Protein AF-A0A9Q0NGA2-F1 (afdb_monomer_lite)

Radius of gyration: 20.94 Å; chains: 1; bounding box: 43×29×63 Å

Sequence (155 aa):
MNEFNEAFEPIYNLTLAALQKEQLAMS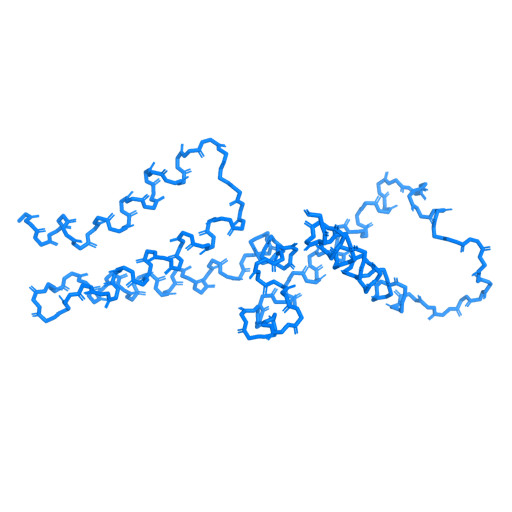DLIVLWYKRKRDLHKLDSETNELVAPLIEAFDRRTEALMQNPLLATAAYVDPRFNHETRSSKFLGDMKEIAENRIRLVVKRIMELDPSVGIQASSTIDSEREDNDNIDQFIELEVARNATETRRRTID

Organism: NCBI:txid35572

Secondary structure (DSSP, 8-state):
-HHHHHHHHHHHHHHTTTTTSTT--HHHHHHHHHHHHHHHHTS-TTT-TTHHHHHHHHHHHHHHHHT-HHHHHHHHH-TTTS-TTTHHHHHHHHHHHHHHHHHHHHHHHHHH-GGGGG-S-S---SS--TTHHHHHHHHHHHHHHHHHHHHTT--

Structure (mmCIF, N/CA/C/O backbone):
data_AF-A0A9Q0NGA2-F1
#
_entry.id   AF-A0A9Q0NGA2-F1
#
loop_
_atom_site.group_PDB
_atom_site.id
_atom_site.type_symbol
_atom_site.label_atom_id
_atom_site.label_alt_id
_atom_site.label_comp_id
_atom_site.label_asym_id
_atom_site.label_entity_id
_atom_site.label_seq_id
_atom_site.pdbx_PDB_ins_code
_atom_site.Cartn_x
_atom_site.Cartn_y
_atom_site.Cartn_z
_atom_site.occupancy
_atom_site.B_iso_or_equiv
_atom_site.auth_seq_id
_atom_site.auth_comp_id
_atom_site.auth_asym_id
_atom_site.auth_atom_id
_atom_site.pdbx_PDB_model_num
ATOM 1 N N . MET A 1 1 ? -13.248 -5.077 26.834 1.00 60.78 1 MET A N 1
ATOM 2 C CA . MET A 1 1 ? -12.817 -6.115 25.860 1.00 60.78 1 MET A CA 1
ATOM 3 C C . MET A 1 1 ? -13.407 -5.879 24.475 1.00 60.78 1 MET A C 1
ATOM 5 O O . MET A 1 1 ? -12.652 -6.014 23.524 1.00 60.78 1 MET A O 1
ATOM 9 N N . ASN A 1 2 ? -14.686 -5.497 24.345 1.00 76.62 2 ASN A N 1
ATOM 10 C CA . ASN A 1 2 ? -15.292 -5.218 23.032 1.00 76.62 2 ASN A CA 1
ATOM 11 C C . ASN A 1 2 ? -14.605 -4.070 22.283 1.00 76.62 2 ASN A C 1
ATOM 13 O O . ASN A 1 2 ? -14.188 -4.280 21.155 1.00 76.62 2 ASN A O 1
ATOM 17 N N . GLU A 1 3 ? -14.338 -2.939 22.943 1.00 77.25 3 GLU A N 1
ATOM 18 C CA . GLU A 1 3 ? -13.648 -1.789 22.327 1.00 77.25 3 GLU A CA 1
ATOM 19 C C . GLU A 1 3 ? -12.271 -2.139 21.741 1.00 77.25 3 GLU A C 1
ATOM 21 O O . GLU A 1 3 ? -11.923 -1.704 20.646 1.00 77.25 3 GLU A O 1
ATOM 26 N N . PHE A 1 4 ? -11.485 -2.963 22.444 1.00 84.88 4 PHE A N 1
ATOM 27 C CA . PHE A 1 4 ? -10.186 -3.421 21.949 1.00 84.88 4 PHE A CA 1
ATOM 28 C C . PHE A 1 4 ? -10.346 -4.308 20.710 1.00 84.88 4 PHE A C 1
ATOM 30 O O . PHE A 1 4 ? -9.677 -4.092 19.704 1.00 84.88 4 PHE A O 1
ATOM 37 N N . ASN A 1 5 ? -11.242 -5.295 20.769 1.00 85.62 5 ASN A N 1
ATOM 38 C CA . ASN A 1 5 ? -11.462 -6.208 19.650 1.00 85.62 5 ASN A CA 1
ATOM 39 C C . ASN A 1 5 ? -11.990 -5.461 18.418 1.00 85.62 5 ASN A C 1
ATOM 41 O O . ASN A 1 5 ? -11.492 -5.688 17.321 1.00 85.62 5 ASN A O 1
ATOM 45 N N . GLU A 1 6 ? -12.927 -4.533 18.607 1.00 83.38 6 GLU A N 1
ATOM 46 C CA . GLU A 1 6 ? -13.506 -3.710 17.541 1.00 83.38 6 GLU A CA 1
ATOM 47 C C . GLU A 1 6 ? -12.465 -2.778 16.905 1.00 83.38 6 GLU A C 1
ATOM 49 O O . GLU A 1 6 ? -12.354 -2.720 15.681 1.00 83.38 6 GLU A O 1
ATOM 54 N N . ALA A 1 7 ? -11.641 -2.101 17.713 1.00 80.81 7 ALA A N 1
ATOM 55 C CA . ALA A 1 7 ? -10.609 -1.196 17.204 1.00 80.81 7 ALA A CA 1
ATOM 56 C C . ALA A 1 7 ? -9.486 -1.930 16.452 1.00 80.81 7 ALA A C 1
ATOM 58 O O . ALA A 1 7 ? -8.970 -1.433 15.448 1.00 80.81 7 ALA A O 1
ATOM 59 N N . PHE A 1 8 ? -9.089 -3.116 16.924 1.00 86.62 8 PHE A N 1
ATOM 60 C CA . PHE A 1 8 ? -7.961 -3.862 16.360 1.00 86.62 8 PHE A CA 1
ATOM 61 C C . PHE A 1 8 ? -8.352 -4.863 15.270 1.00 86.62 8 PHE A C 1
ATOM 63 O O . PHE A 1 8 ? -7.469 -5.287 14.519 1.00 86.62 8 PHE A O 1
ATOM 70 N N . GLU A 1 9 ? -9.630 -5.221 15.118 1.00 87.31 9 GLU A N 1
ATOM 71 C CA . GLU A 1 9 ? -10.098 -6.163 14.092 1.00 87.31 9 GLU A CA 1
ATOM 72 C C . GLU A 1 9 ? -9.605 -5.812 12.669 1.00 87.31 9 GLU A C 1
ATOM 74 O O . GLU A 1 9 ? -9.102 -6.710 11.977 1.00 87.31 9 GLU A O 1
ATOM 79 N N . PRO A 1 10 ? -9.657 -4.547 12.195 1.00 81.75 10 PRO A N 1
ATOM 80 C CA . PRO A 1 10 ? -9.166 -4.206 10.859 1.00 81.75 10 PRO A CA 1
ATOM 81 C C . PRO A 1 10 ? -7.674 -4.512 10.673 1.00 81.75 10 PRO A C 1
ATOM 83 O O . PRO A 1 10 ? -7.260 -4.966 9.603 1.00 81.75 10 PRO A O 1
ATOM 86 N N . ILE A 1 11 ? -6.875 -4.289 11.719 1.00 83.56 11 ILE A N 1
ATOM 87 C CA . ILE A 1 11 ? -5.421 -4.490 11.719 1.00 83.56 11 ILE A CA 1
ATOM 88 C C . ILE A 1 11 ? -5.097 -5.978 11.823 1.00 83.56 11 ILE A C 1
ATOM 90 O O . ILE A 1 11 ? -4.272 -6.480 11.064 1.00 83.56 11 ILE A O 1
ATOM 94 N N . TYR A 1 12 ? -5.783 -6.693 12.712 1.00 84.25 12 TYR A N 1
ATOM 95 C CA . TYR A 1 12 ? -5.664 -8.138 12.872 1.00 84.25 12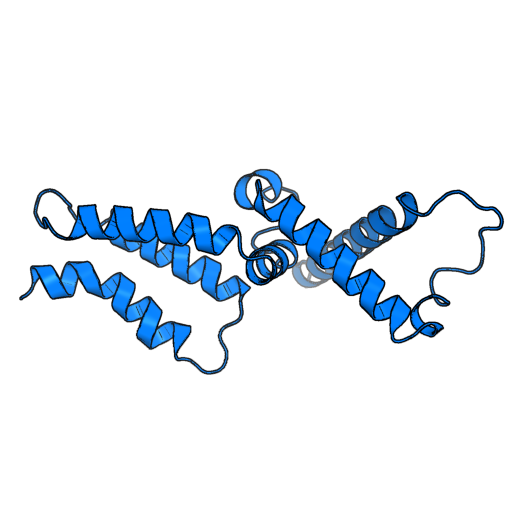 TYR A CA 1
ATOM 96 C C . TYR A 1 12 ? -5.945 -8.873 11.554 1.00 84.25 12 TYR A C 1
ATOM 98 O O . TYR A 1 12 ? -5.167 -9.719 11.116 1.00 84.25 12 TYR A O 1
ATOM 106 N N . ASN A 1 13 ? -7.015 -8.487 10.856 1.00 79.75 13 ASN A N 1
ATOM 107 C CA . ASN A 1 13 ? -7.369 -9.070 9.564 1.00 79.75 13 ASN A CA 1
ATOM 108 C C . ASN A 1 13 ? -6.323 -8.791 8.472 1.00 79.75 13 ASN A C 1
ATOM 110 O O . ASN A 1 13 ? -6.166 -9.589 7.550 1.00 79.75 13 ASN A O 1
ATOM 114 N N . LEU A 1 14 ? -5.602 -7.671 8.544 1.00 80.94 14 LEU A N 1
ATOM 115 C CA . LEU A 1 14 ? -4.503 -7.387 7.623 1.00 80.94 14 LEU A CA 1
ATOM 116 C C . LEU A 1 14 ? -3.286 -8.274 7.912 1.00 80.94 14 LEU A C 1
ATOM 118 O O . LEU A 1 14 ? -2.720 -8.874 6.998 1.00 80.94 14 LEU A O 1
ATOM 122 N N . THR A 1 15 ? -2.884 -8.360 9.180 1.00 76.38 15 THR A N 1
ATOM 123 C CA . THR A 1 15 ? -1.648 -9.035 9.586 1.00 76.38 15 THR A CA 1
ATOM 124 C C . THR A 1 15 ? -1.761 -10.552 9.536 1.00 76.38 15 THR A C 1
ATOM 126 O O . THR A 1 15 ? -0.857 -11.196 9.015 1.00 76.38 15 THR A O 1
ATOM 129 N N . LEU A 1 16 ? -2.866 -11.130 10.007 1.00 69.44 16 LEU A N 1
ATOM 130 C CA . LEU A 1 16 ? -3.050 -12.583 10.041 1.00 69.44 16 LEU A CA 1
ATOM 131 C C . LEU A 1 16 ? -3.716 -13.142 8.783 1.00 69.44 16 LEU A C 1
ATOM 133 O O . LEU A 1 16 ? -3.299 -14.179 8.280 1.00 69.44 16 LEU A O 1
ATOM 137 N N . ALA A 1 17 ? -4.735 -12.480 8.231 1.00 62.50 17 ALA A N 1
ATOM 138 C CA . ALA A 1 17 ? -5.506 -13.086 7.139 1.00 62.50 17 ALA A CA 1
ATOM 139 C C . ALA A 1 17 ? -4.954 -12.785 5.737 1.00 62.50 17 ALA A C 1
ATOM 141 O O . ALA A 1 17 ? -5.311 -13.486 4.787 1.00 62.50 17 ALA A O 1
ATOM 142 N N . ALA A 1 18 ? -4.121 -11.751 5.585 1.00 65.69 18 ALA A N 1
ATOM 143 C CA . ALA A 1 18 ? -3.567 -11.356 4.291 1.00 65.69 18 ALA A CA 1
ATOM 144 C C . ALA A 1 18 ? -2.047 -11.504 4.217 1.00 65.69 18 ALA A C 1
ATOM 146 O O . ALA A 1 18 ? -1.560 -12.141 3.291 1.00 65.69 18 ALA A O 1
ATOM 147 N N . LEU A 1 19 ? -1.305 -10.962 5.187 1.00 70.88 19 LEU A N 1
ATOM 148 C CA . LEU A 1 19 ? 0.163 -10.984 5.155 1.00 70.88 19 LEU A CA 1
ATOM 149 C C . LEU A 1 19 ? 0.772 -12.356 5.473 1.00 70.88 19 LEU A C 1
ATOM 151 O O . LEU A 1 19 ? 1.875 -12.640 5.023 1.00 70.88 19 LEU A O 1
ATOM 155 N N . GLN A 1 20 ? 0.066 -13.210 6.218 1.00 74.19 20 GLN A N 1
ATOM 156 C CA . GLN A 1 20 ? 0.512 -14.582 6.491 1.00 74.19 20 GLN A CA 1
ATOM 157 C C . GLN A 1 20 ? 0.054 -15.597 5.434 1.00 74.19 20 GLN A C 1
ATOM 159 O O . GLN A 1 20 ? 0.413 -16.769 5.525 1.00 74.19 20 GLN A O 1
ATOM 164 N N . LYS A 1 21 ? -0.726 -15.185 4.423 1.00 67.62 21 LYS A N 1
ATOM 165 C CA . LYS A 1 21 ? -1.015 -16.057 3.278 1.00 67.62 21 LYS A CA 1
ATOM 166 C C . LYS A 1 21 ? 0.216 -16.123 2.381 1.00 67.62 21 LYS A C 1
ATOM 168 O O . LYS A 1 21 ? 0.768 -15.090 2.021 1.00 67.62 21 LYS A O 1
ATOM 173 N N . GLU A 1 22 ? 0.603 -17.334 1.989 1.00 63.75 22 GLU A N 1
ATOM 174 C CA . GLU A 1 22 ? 1.878 -17.606 1.306 1.00 63.75 22 GLU A CA 1
ATOM 175 C C . GLU A 1 22 ? 2.085 -16.838 -0.011 1.00 63.75 22 GLU A C 1
ATOM 177 O O . GLU A 1 22 ? 3.224 -16.651 -0.428 1.00 63.75 22 GLU A O 1
ATOM 182 N N . GLN A 1 23 ? 1.017 -16.379 -0.675 1.00 73.50 23 GLN A N 1
ATOM 183 C CA . GLN A 1 23 ? 1.108 -15.715 -1.980 1.00 73.50 23 GLN A CA 1
ATOM 184 C C . GLN A 1 23 ? 0.212 -14.476 -2.071 1.00 73.50 23 GLN A C 1
ATOM 186 O O . GLN A 1 23 ? -0.778 -14.456 -2.802 1.00 73.50 23 GLN A O 1
ATOM 191 N N . LEU A 1 24 ? 0.547 -13.424 -1.325 1.00 82.31 24 LEU A N 1
ATOM 192 C CA . LEU A 1 24 ? -0.067 -12.113 -1.532 1.00 82.31 24 LEU A CA 1
ATOM 193 C C . LEU A 1 24 ? 0.718 -11.331 -2.592 1.00 82.31 24 LEU A C 1
ATOM 195 O O . LEU A 1 24 ? 1.895 -11.024 -2.395 1.00 82.31 24 LEU A O 1
ATOM 199 N N . ALA A 1 25 ? 0.063 -10.969 -3.698 1.00 85.06 25 ALA A N 1
ATOM 200 C CA . ALA A 1 25 ? 0.657 -10.052 -4.663 1.00 85.06 25 ALA A CA 1
ATOM 201 C C . ALA A 1 25 ? 0.904 -8.685 -4.007 1.00 85.06 25 ALA A C 1
ATOM 203 O O . ALA A 1 25 ? 0.076 -8.163 -3.257 1.00 85.06 25 ALA A O 1
ATOM 204 N N . MET A 1 26 ? 2.046 -8.072 -4.306 1.00 86.62 26 MET A N 1
ATOM 205 C CA . MET A 1 26 ? 2.456 -6.833 -3.641 1.00 86.62 26 MET A CA 1
ATOM 206 C C . MET A 1 26 ? 1.521 -5.654 -3.955 1.00 86.62 26 MET A C 1
ATOM 208 O O . MET A 1 26 ? 1.294 -4.802 -3.103 1.00 86.62 26 MET A O 1
ATOM 212 N N . SER A 1 27 ? 0.898 -5.636 -5.132 1.00 85.25 27 SER A N 1
ATOM 213 C CA . SER A 1 27 ? -0.140 -4.660 -5.468 1.00 85.25 27 SER A CA 1
ATOM 214 C C . SER A 1 27 ? -1.464 -4.908 -4.722 1.00 85.25 27 SER A C 1
ATOM 216 O O . SER A 1 27 ? -2.148 -3.953 -4.352 1.00 85.25 27 SER A O 1
ATOM 218 N N . ASP A 1 28 ? -1.802 -6.161 -4.393 1.00 86.50 28 ASP A N 1
ATOM 219 C CA . ASP A 1 28 ? -2.973 -6.487 -3.562 1.00 86.50 28 ASP A CA 1
ATOM 220 C C . ASP A 1 28 ? -2.796 -6.044 -2.109 1.00 86.50 28 ASP A C 1
ATOM 222 O O . ASP A 1 28 ? -3.768 -5.639 -1.463 1.00 86.50 28 ASP A O 1
ATOM 226 N N . LEU A 1 29 ? -1.558 -6.047 -1.603 1.00 87.81 29 LEU A N 1
ATOM 227 C CA . LEU A 1 29 ? -1.248 -5.481 -0.292 1.00 87.81 29 LEU A CA 1
ATOM 228 C C . LEU A 1 29 ? -1.689 -4.014 -0.201 1.00 87.81 29 LEU A C 1
ATOM 230 O O . LEU A 1 29 ? -2.273 -3.626 0.807 1.00 87.81 29 LEU A O 1
ATOM 234 N N . ILE A 1 30 ? -1.485 -3.216 -1.253 1.00 87.56 30 ILE A N 1
ATOM 235 C CA . ILE A 1 30 ? -1.887 -1.800 -1.294 1.00 87.56 30 ILE A CA 1
ATOM 236 C C . ILE A 1 30 ? -3.408 -1.671 -1.176 1.00 87.56 30 ILE A C 1
ATOM 238 O O . ILE A 1 30 ? -3.911 -0.897 -0.358 1.00 87.56 30 ILE A O 1
ATOM 242 N N . VAL A 1 31 ? -4.156 -2.465 -1.949 1.00 87.25 31 VAL A N 1
ATOM 243 C CA . VAL A 1 31 ? -5.628 -2.472 -1.901 1.00 87.25 31 VAL A CA 1
ATOM 244 C C . VAL A 1 31 ? -6.118 -2.819 -0.497 1.00 87.25 31 VAL A C 1
ATOM 246 O O . VAL A 1 31 ? -6.990 -2.139 0.051 1.00 87.25 31 VAL A O 1
ATOM 249 N N . LEU A 1 32 ? -5.556 -3.870 0.102 1.00 88.19 32 LEU A N 1
ATOM 250 C CA . LEU A 1 32 ? -5.929 -4.316 1.441 1.00 88.19 32 LEU A CA 1
ATOM 251 C C . LEU A 1 32 ? -5.561 -3.279 2.502 1.00 88.19 32 LEU A C 1
ATOM 253 O O . LEU A 1 32 ? -6.384 -2.999 3.372 1.00 88.19 32 LEU A O 1
ATOM 257 N N . TRP A 1 33 ? -4.387 -2.661 2.394 1.00 89.56 33 TRP A N 1
ATOM 258 C CA . TRP A 1 33 ? -3.928 -1.603 3.288 1.00 89.56 33 TRP A CA 1
ATOM 259 C C . TRP A 1 33 ? -4.915 -0.432 3.322 1.00 89.56 33 TRP A C 1
ATOM 261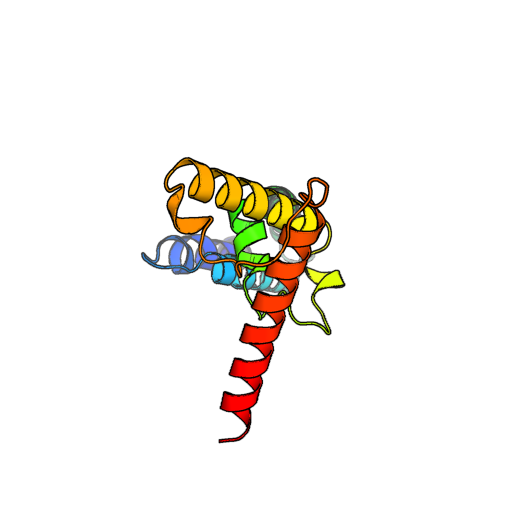 O O . TRP A 1 33 ? -5.446 -0.096 4.383 1.00 89.56 33 TRP A O 1
ATOM 271 N N . TYR A 1 34 ? -5.258 0.133 2.160 1.00 87.94 34 TYR A N 1
ATOM 272 C CA . TYR A 1 34 ? -6.215 1.242 2.077 1.00 87.94 34 TYR A CA 1
ATOM 273 C C . TYR A 1 34 ? -7.639 0.836 2.464 1.00 87.94 34 TYR A C 1
ATOM 275 O O . TYR A 1 34 ? -8.364 1.636 3.061 1.00 87.94 34 TYR A O 1
ATOM 283 N N . LYS A 1 35 ? -8.051 -0.406 2.182 1.00 89.81 35 LYS A N 1
ATOM 284 C CA . LYS A 1 35 ? -9.341 -0.925 2.650 1.00 89.81 35 LYS A CA 1
ATOM 285 C C . LYS A 1 35 ? -9.408 -0.919 4.177 1.00 89.81 35 LYS A C 1
ATOM 287 O O . LYS A 1 35 ? -10.399 -0.438 4.717 1.00 89.81 35 LYS A O 1
ATOM 292 N N . ARG A 1 36 ? -8.360 -1.384 4.866 1.00 89.00 36 ARG A N 1
ATOM 293 C CA . ARG A 1 36 ? -8.315 -1.407 6.339 1.00 89.00 36 ARG A CA 1
ATOM 294 C C . ARG A 1 36 ? -8.154 -0.036 6.957 1.00 89.00 36 ARG A C 1
ATOM 296 O O . ARG A 1 36 ? -8.832 0.232 7.940 1.00 89.00 36 ARG A O 1
ATOM 303 N N . LYS A 1 37 ? -7.395 0.856 6.324 1.00 88.94 37 LYS A N 1
ATOM 304 C CA . LYS A 1 37 ? -7.380 2.276 6.683 1.00 88.94 37 LYS A CA 1
ATOM 305 C C . LYS A 1 37 ? -8.791 2.861 6.683 1.00 88.94 37 LYS A C 1
ATOM 307 O O . LYS A 1 37 ? -9.235 3.438 7.667 1.00 88.94 37 LYS A O 1
ATOM 312 N N . ARG A 1 38 ? -9.524 2.669 5.584 1.00 89.69 38 ARG A N 1
ATOM 313 C CA . ARG A 1 38 ? -10.904 3.146 5.452 1.00 89.69 38 ARG A CA 1
ATOM 314 C C . ARG A 1 38 ? -11.831 2.502 6.481 1.00 89.69 38 ARG A C 1
ATOM 316 O O . ARG A 1 38 ? -12.692 3.190 7.007 1.00 89.69 38 ARG A O 1
ATOM 323 N N . ASP A 1 39 ? -11.698 1.201 6.728 1.00 89.62 39 ASP A N 1
ATOM 324 C CA . ASP A 1 39 ? -12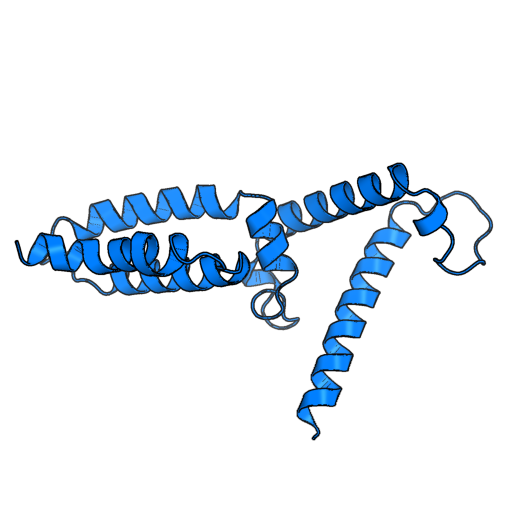.524 0.503 7.716 1.00 89.62 39 ASP A CA 1
ATOM 325 C C . ASP A 1 39 ? -12.246 1.028 9.140 1.00 89.62 39 ASP A C 1
ATOM 327 O O . ASP A 1 39 ? -13.192 1.239 9.888 1.00 89.62 39 ASP A O 1
ATOM 331 N N . LEU A 1 40 ? -10.989 1.350 9.470 1.00 89.06 40 LEU A N 1
ATOM 332 C CA . LEU A 1 40 ? -10.606 1.980 10.737 1.00 89.06 40 LEU A CA 1
ATOM 333 C C . LEU A 1 40 ? -11.187 3.398 10.882 1.00 89.06 40 LEU A C 1
ATOM 335 O O . LEU A 1 40 ? -11.725 3.725 11.930 1.00 89.06 40 LEU A O 1
ATOM 339 N N . HIS A 1 41 ? -11.167 4.214 9.821 1.00 87.94 41 HIS A N 1
ATOM 340 C CA . HIS A 1 41 ? -11.789 5.551 9.824 1.00 87.94 41 HIS A CA 1
ATOM 341 C C . HIS A 1 41 ? -13.320 5.541 9.930 1.00 87.94 41 HIS A C 1
ATOM 343 O O . HIS A 1 41 ? -13.915 6.587 10.172 1.00 87.94 41 HIS A O 1
ATOM 349 N N . LYS A 1 42 ? -13.973 4.401 9.682 1.00 89.50 42 LYS A N 1
ATOM 350 C CA . LYS A 1 42 ? -15.423 4.260 9.882 1.00 89.50 42 LYS A CA 1
ATOM 351 C C . LYS A 1 42 ? -15.785 3.954 11.329 1.00 89.50 42 LYS A C 1
ATOM 353 O O . LYS A 1 42 ? -16.966 4.029 11.658 1.00 89.50 42 LYS A O 1
ATOM 358 N N . LEU A 1 43 ? -14.812 3.546 12.144 1.00 88.75 43 LEU A N 1
ATOM 359 C CA . LEU A 1 43 ? -15.038 3.357 13.565 1.00 88.75 43 LEU A CA 1
ATOM 360 C C . LEU A 1 43 ? -15.188 4.724 14.220 1.00 88.75 43 LEU A C 1
ATOM 362 O O . LEU A 1 43 ? -14.502 5.682 13.864 1.00 88.75 43 LEU A O 1
ATOM 366 N N . ASP A 1 44 ? -16.113 4.797 15.162 1.00 80.56 44 ASP A N 1
ATOM 367 C CA . ASP A 1 44 ? -16.400 6.023 15.876 1.00 80.56 44 ASP A CA 1
ATOM 368 C C . ASP A 1 44 ? -15.311 6.286 16.927 1.00 80.56 44 ASP A C 1
ATOM 370 O O . ASP A 1 44 ? -15.133 5.536 17.889 1.00 80.56 44 ASP A O 1
ATOM 374 N N . SER A 1 45 ? -14.546 7.354 16.710 1.00 79.44 45 SER A N 1
ATOM 375 C CA . SER A 1 45 ? -13.474 7.778 17.608 1.00 79.44 45 SER A CA 1
ATOM 376 C C . SER A 1 45 ? -13.973 8.481 18.869 1.00 79.44 45 SER A C 1
ATOM 378 O O . SER A 1 45 ? -13.187 8.653 19.796 1.00 79.44 45 SER A O 1
ATOM 380 N N . GLU A 1 46 ? -15.237 8.910 18.917 1.00 78.75 46 GLU A N 1
ATOM 381 C CA . GLU A 1 46 ? -15.830 9.533 20.109 1.00 78.75 46 GLU A CA 1
ATOM 382 C C . GLU A 1 46 ? -16.225 8.485 21.154 1.00 78.75 46 GLU A C 1
ATOM 384 O O . GLU A 1 46 ? -16.227 8.768 22.351 1.00 78.75 46 GLU A O 1
ATOM 389 N N . THR A 1 47 ? -16.525 7.262 20.710 1.00 79.38 47 THR A N 1
ATOM 390 C CA . THR A 1 47 ? -16.914 6.142 21.578 1.00 79.38 47 THR A CA 1
ATOM 391 C C . THR A 1 47 ? -15.763 5.192 21.891 1.00 79.38 47 THR A C 1
ATOM 393 O O . THR A 1 47 ? -15.814 4.496 22.902 1.00 79.38 47 THR A O 1
ATOM 396 N N . ASN A 1 48 ? -14.708 5.171 21.072 1.00 84.56 48 ASN A N 1
ATOM 397 C CA . ASN A 1 48 ? -13.555 4.299 21.270 1.00 84.56 48 ASN A CA 1
ATOM 398 C C . ASN A 1 48 ? -12.232 5.076 21.187 1.00 84.56 48 ASN A C 1
ATOM 400 O O . ASN A 1 48 ? -11.700 5.345 20.106 1.00 84.56 48 ASN A O 1
ATOM 404 N N . GLU A 1 49 ? -11.663 5.371 22.359 1.00 88.12 49 GLU A N 1
ATOM 405 C CA . GLU A 1 49 ? -10.432 6.161 22.523 1.00 88.12 49 GLU A CA 1
ATOM 406 C C . GLU A 1 49 ? -9.202 5.537 21.836 1.00 88.12 49 GLU A C 1
ATOM 408 O O . GLU A 1 49 ? -8.217 6.228 21.573 1.00 88.12 49 GLU A O 1
ATOM 413 N N . LEU A 1 50 ? -9.240 4.239 21.507 1.00 88.75 50 LEU A N 1
ATOM 414 C CA . LEU A 1 50 ? -8.142 3.541 20.831 1.00 88.75 50 LEU A CA 1
ATOM 415 C C . LEU A 1 50 ? -8.108 3.811 19.322 1.00 88.75 50 LEU A C 1
ATOM 417 O O . LEU A 1 50 ? -7.063 3.632 18.695 1.00 88.75 50 LEU A O 1
ATOM 421 N N . VAL A 1 51 ? -9.219 4.249 18.725 1.00 88.69 51 VAL A N 1
ATOM 422 C CA . VAL A 1 51 ? -9.335 4.433 17.271 1.00 88.69 51 VAL A CA 1
ATOM 423 C C . VAL A 1 51 ? -8.417 5.550 16.782 1.00 88.69 51 VAL A C 1
ATOM 425 O O . VAL A 1 51 ? -7.668 5.348 15.826 1.00 88.69 51 VAL A O 1
ATOM 428 N N . ALA A 1 52 ? -8.411 6.708 17.447 1.00 88.56 52 ALA A N 1
ATOM 429 C CA . ALA A 1 52 ? -7.610 7.854 17.014 1.00 88.56 52 ALA A CA 1
ATOM 430 C C . ALA A 1 52 ? -6.086 7.576 17.028 1.00 88.56 52 ALA A C 1
ATOM 432 O O . ALA A 1 52 ? -5.444 7.783 15.992 1.00 88.56 52 ALA A O 1
ATOM 433 N N . PRO A 1 53 ? -5.490 7.019 18.105 1.00 90.56 53 PRO A N 1
ATOM 434 C CA . PRO A 1 53 ? -4.080 6.620 18.101 1.00 90.56 53 PRO A CA 1
ATOM 435 C C . PRO A 1 53 ? -3.747 5.559 17.044 1.00 90.56 53 PRO A C 1
ATOM 437 O O . PRO A 1 53 ? -2.655 5.568 16.468 1.00 90.56 53 PRO A O 1
ATOM 440 N N . LEU A 1 54 ? -4.676 4.636 16.771 1.00 89.56 54 LEU A N 1
ATOM 441 C CA . LEU A 1 54 ? -4.490 3.622 15.736 1.00 89.56 54 LEU A CA 1
ATOM 442 C C . LEU A 1 54 ? -4.493 4.228 14.336 1.00 89.56 54 LEU A C 1
ATOM 444 O O . LEU A 1 54 ? -3.653 3.836 13.528 1.00 89.56 54 LEU A O 1
ATOM 448 N N . ILE A 1 55 ? -5.378 5.188 14.059 1.00 90.31 55 ILE A N 1
ATOM 449 C CA . ILE A 1 55 ? -5.400 5.929 12.793 1.00 90.31 55 ILE A CA 1
ATOM 450 C C . ILE A 1 55 ? -4.065 6.650 12.595 1.00 90.31 55 ILE A C 1
ATOM 452 O O . ILE A 1 55 ? -3.421 6.451 11.567 1.00 90.31 55 ILE A O 1
ATOM 456 N N . GLU A 1 56 ? -3.587 7.385 13.602 1.00 91.38 56 GLU A N 1
ATOM 457 C CA . GLU A 1 56 ? -2.304 8.098 13.531 1.00 91.38 56 GLU A CA 1
ATOM 458 C C . GLU A 1 56 ? -1.126 7.135 13.288 1.00 91.38 56 GLU A C 1
ATOM 460 O O . GLU A 1 56 ? -0.235 7.380 12.468 1.00 91.38 56 GLU A O 1
ATOM 465 N N . ALA A 1 57 ? -1.107 5.994 13.984 1.00 90.19 57 ALA A N 1
ATOM 466 C CA . ALA A 1 57 ? -0.102 4.961 13.761 1.00 90.19 57 ALA A CA 1
ATOM 467 C C . ALA A 1 57 ? -0.189 4.362 12.345 1.00 90.19 57 ALA A C 1
ATOM 469 O O . ALA A 1 57 ? 0.846 4.068 11.739 1.00 90.19 57 ALA A O 1
ATOM 470 N N . PHE A 1 58 ? -1.398 4.182 11.813 1.00 90.12 58 PHE A N 1
ATOM 471 C CA . PHE A 1 58 ? -1.627 3.667 10.466 1.00 90.12 58 PHE A CA 1
ATOM 472 C C . PHE A 1 58 ? -1.187 4.672 9.395 1.00 90.12 58 PHE A C 1
ATOM 474 O O . PHE A 1 58 ? -0.563 4.280 8.408 1.00 90.12 58 PHE A O 1
ATOM 481 N N . ASP A 1 59 ? -1.439 5.962 9.604 1.00 90.19 59 ASP A N 1
ATOM 482 C CA . ASP A 1 59 ? -1.030 7.048 8.711 1.00 90.19 59 ASP A CA 1
ATOM 483 C C . ASP A 1 59 ? 0.488 7.145 8.595 1.00 90.19 59 ASP A C 1
ATOM 485 O O . ASP A 1 59 ? 1.019 7.057 7.486 1.00 90.19 59 ASP A O 1
ATOM 489 N N . ARG A 1 60 ? 1.198 7.185 9.728 1.00 90.50 60 ARG A N 1
ATOM 490 C CA . ARG A 1 60 ? 2.673 7.187 9.742 1.00 90.50 60 ARG A CA 1
ATOM 491 C C . ARG A 1 60 ? 3.266 5.979 9.022 1.00 90.50 60 ARG A C 1
ATOM 493 O O . ARG A 1 60 ? 4.235 6.093 8.278 1.00 90.50 60 ARG A O 1
ATOM 500 N N . ARG A 1 61 ? 2.681 4.794 9.225 1.00 89.75 61 ARG A N 1
ATOM 501 C CA . ARG A 1 61 ? 3.125 3.575 8.531 1.00 89.75 61 ARG A CA 1
ATOM 502 C C . ARG A 1 61 ? 2.802 3.609 7.044 1.00 89.75 61 ARG A C 1
ATOM 504 O O . ARG A 1 61 ? 3.575 3.066 6.265 1.00 89.75 61 ARG A O 1
ATOM 511 N N . THR A 1 62 ? 1.690 4.232 6.656 1.00 88.75 62 THR A N 1
ATOM 512 C CA . THR A 1 62 ? 1.317 4.397 5.247 1.00 88.75 62 THR A CA 1
ATOM 513 C C . THR A 1 62 ? 2.384 5.199 4.517 1.00 88.75 62 THR A C 1
ATOM 515 O O . THR A 1 62 ? 2.836 4.764 3.467 1.00 88.75 62 THR A O 1
ATOM 518 N N . GLU A 1 63 ? 2.832 6.315 5.088 1.00 86.81 63 GLU A N 1
ATOM 519 C CA . GLU A 1 63 ? 3.883 7.144 4.495 1.00 86.81 63 GLU A CA 1
ATOM 520 C C . GLU A 1 63 ? 5.165 6.337 4.248 1.00 86.81 63 GLU A C 1
ATOM 522 O O . GLU A 1 63 ? 5.626 6.236 3.112 1.00 86.81 63 GLU A O 1
ATOM 527 N N . ALA A 1 64 ? 5.677 5.653 5.276 1.00 88.00 64 ALA A N 1
ATOM 528 C CA . ALA A 1 64 ? 6.867 4.811 5.145 1.00 88.00 64 ALA A CA 1
ATOM 529 C C . ALA A 1 64 ? 6.688 3.671 4.124 1.00 88.00 64 ALA A C 1
ATOM 531 O O . ALA A 1 64 ? 7.619 3.322 3.398 1.00 88.00 64 ALA A O 1
ATOM 532 N N . LEU A 1 65 ? 5.490 3.085 4.061 1.00 87.06 65 LEU A N 1
ATOM 533 C CA . LEU A 1 65 ? 5.166 1.997 3.146 1.00 87.06 65 LEU A CA 1
ATOM 534 C C . LEU A 1 65 ? 5.153 2.470 1.683 1.00 87.06 65 LEU A C 1
ATOM 536 O O . LEU A 1 65 ? 5.686 1.772 0.822 1.00 87.06 65 LEU A O 1
ATOM 540 N N . MET A 1 66 ? 4.604 3.655 1.401 1.00 86.31 66 MET A N 1
ATOM 541 C CA . MET A 1 66 ? 4.548 4.215 0.042 1.00 86.31 66 MET A CA 1
ATOM 542 C C . MET A 1 66 ? 5.918 4.667 -0.478 1.00 86.31 66 MET A C 1
ATOM 544 O O . MET A 1 66 ? 6.137 4.687 -1.685 1.00 86.31 66 MET A O 1
ATOM 548 N N . GLN A 1 67 ? 6.871 4.938 0.416 1.00 89.62 67 GLN A N 1
ATOM 549 C CA . GLN A 1 67 ? 8.267 5.212 0.060 1.00 89.62 67 GLN A CA 1
ATOM 550 C C . GLN A 1 67 ? 9.068 3.942 -0.288 1.00 89.62 67 GLN A C 1
ATOM 552 O O . GLN A 1 67 ? 10.232 4.023 -0.682 1.00 89.62 67 GLN A O 1
ATOM 557 N N . ASN A 1 68 ? 8.484 2.743 -0.156 1.00 91.62 68 ASN A N 1
ATOM 558 C CA . ASN A 1 68 ? 9.167 1.501 -0.502 1.00 91.62 68 ASN A CA 1
ATOM 559 C C . ASN A 1 68 ? 9.262 1.326 -2.035 1.00 91.62 68 ASN A C 1
ATOM 561 O O . ASN A 1 68 ? 8.224 1.190 -2.688 1.00 91.62 68 ASN A O 1
ATOM 565 N N . PRO A 1 69 ? 10.469 1.207 -2.626 1.00 90.69 69 PRO A N 1
ATOM 566 C CA . PRO A 1 69 ? 10.610 1.133 -4.080 1.00 90.69 69 PRO A CA 1
ATOM 567 C C . PRO A 1 69 ? 9.969 -0.095 -4.724 1.00 90.69 69 PRO A C 1
ATOM 569 O O . PRO A 1 69 ? 9.509 -0.022 -5.861 1.00 90.69 69 PRO A O 1
ATOM 572 N N . LEU A 1 70 ? 9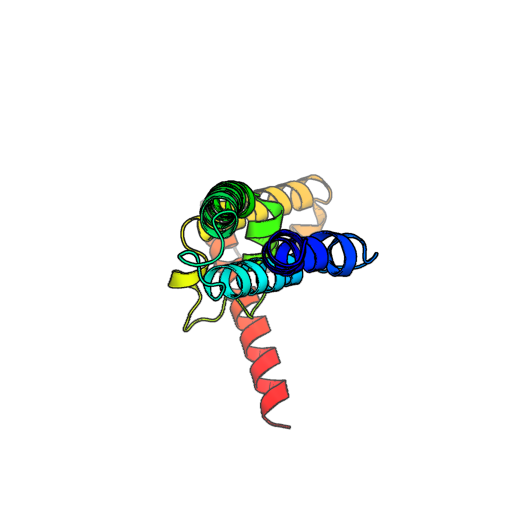.933 -1.231 -4.023 1.00 90.44 70 LEU A N 1
ATOM 573 C CA . LEU A 1 70 ? 9.317 -2.449 -4.547 1.00 90.44 70 LEU A CA 1
ATOM 574 C C . LEU A 1 70 ? 7.799 -2.302 -4.600 1.00 90.44 70 LEU A C 1
ATOM 576 O O . LEU A 1 70 ? 7.191 -2.627 -5.617 1.00 90.44 70 LEU A O 1
ATOM 580 N N . LEU A 1 71 ? 7.202 -1.766 -3.536 1.00 90.44 71 LEU A N 1
ATOM 581 C CA . LEU A 1 71 ? 5.768 -1.513 -3.489 1.00 90.44 71 LEU A CA 1
ATOM 582 C C . LEU A 1 71 ? 5.354 -0.437 -4.496 1.00 90.44 71 LEU A C 1
ATOM 584 O O . LEU A 1 71 ? 4.375 -0.629 -5.211 1.00 90.44 71 LEU A O 1
ATOM 588 N N . ALA A 1 72 ? 6.128 0.646 -4.598 1.00 89.88 72 ALA A N 1
ATOM 589 C CA . ALA A 1 72 ? 5.925 1.698 -5.589 1.00 89.88 72 ALA A CA 1
ATOM 590 C C . ALA A 1 72 ? 5.960 1.144 -7.016 1.00 89.88 72 ALA A C 1
ATOM 592 O O . ALA A 1 72 ? 5.042 1.384 -7.796 1.00 89.88 72 ALA A O 1
ATOM 593 N N . THR A 1 73 ? 6.963 0.320 -7.329 1.00 91.00 73 THR A N 1
ATOM 594 C CA . THR A 1 73 ? 7.068 -0.340 -8.637 1.00 91.00 73 THR A CA 1
ATOM 595 C C . THR A 1 73 ? 5.888 -1.276 -8.884 1.00 91.00 73 THR A C 1
ATOM 597 O O . THR A 1 73 ? 5.290 -1.224 -9.953 1.00 91.00 73 THR A O 1
ATOM 600 N N . ALA A 1 74 ? 5.507 -2.094 -7.897 1.00 90.56 74 ALA A N 1
ATOM 601 C CA . ALA A 1 74 ? 4.361 -2.995 -8.008 1.00 90.56 74 ALA A CA 1
ATOM 602 C C . ALA A 1 74 ? 3.043 -2.237 -8.232 1.00 90.56 74 ALA A C 1
ATOM 604 O O . ALA A 1 74 ? 2.203 -2.696 -8.998 1.00 90.56 74 ALA A O 1
ATOM 605 N N . ALA A 1 75 ? 2.866 -1.077 -7.594 1.00 88.81 75 ALA A N 1
ATOM 606 C CA . ALA A 1 75 ? 1.722 -0.202 -7.824 1.00 88.81 75 ALA A CA 1
ATOM 607 C C . ALA A 1 75 ? 1.739 0.381 -9.242 1.00 88.81 75 ALA A C 1
ATOM 609 O O . ALA A 1 75 ? 0.718 0.397 -9.919 1.00 88.81 75 ALA A O 1
ATOM 610 N N . TYR A 1 76 ? 2.905 0.849 -9.687 1.00 88.62 76 TYR A N 1
ATOM 611 C CA . TYR A 1 76 ? 3.087 1.511 -10.975 1.00 88.62 76 TYR A CA 1
ATOM 612 C C . TYR A 1 76 ? 2.822 0.584 -12.166 1.00 88.62 76 TYR A C 1
ATOM 614 O O . TYR A 1 76 ? 2.241 1.010 -13.159 1.00 88.62 76 TYR A O 1
ATOM 622 N N . VAL A 1 77 ? 3.212 -0.688 -12.075 1.00 88.31 77 VAL A N 1
ATOM 623 C CA . VAL A 1 77 ? 2.973 -1.665 -13.153 1.00 88.31 77 VAL A CA 1
ATOM 624 C C . VAL A 1 77 ? 1.576 -2.288 -13.105 1.00 88.31 77 VAL A C 1
ATOM 626 O O . VAL A 1 77 ? 1.173 -2.961 -14.050 1.00 88.31 77 VAL A O 1
ATOM 629 N N . ASP A 1 78 ? 0.827 -2.095 -12.018 1.00 87.75 78 ASP A N 1
ATOM 630 C CA . ASP A 1 78 ? -0.511 -2.657 -11.882 1.00 87.75 78 ASP A CA 1
ATOM 631 C C . ASP A 1 78 ? -1.562 -1.718 -12.513 1.00 87.75 78 ASP A C 1
ATOM 633 O O . ASP A 1 78 ? -1.723 -0.565 -12.089 1.00 87.75 78 ASP A O 1
ATOM 637 N N . PRO A 1 79 ? -2.337 -2.201 -13.502 1.00 85.06 79 PRO A N 1
ATOM 638 C CA . PRO A 1 79 ? -3.269 -1.370 -14.262 1.00 85.06 79 PRO A CA 1
ATOM 639 C C . PRO A 1 79 ? -4.422 -0.814 -13.416 1.00 85.06 79 PRO A C 1
ATOM 641 O O . PRO A 1 79 ? -5.067 0.154 -13.821 1.00 85.06 79 PRO A O 1
ATOM 644 N N . ARG A 1 80 ? -4.696 -1.381 -12.231 1.00 84.94 80 ARG A N 1
ATOM 645 C CA . ARG A 1 80 ? -5.716 -0.851 -11.308 1.00 84.94 80 ARG A CA 1
ATOM 646 C C . ARG A 1 80 ? -5.330 0.519 -10.760 1.00 84.94 80 ARG A C 1
ATOM 648 O O . ARG A 1 80 ? -6.216 1.313 -10.438 1.00 84.94 80 ARG A O 1
ATOM 655 N N . PHE A 1 81 ? -4.031 0.785 -10.644 1.00 82.69 81 PHE A N 1
ATOM 656 C CA . PHE A 1 81 ? -3.494 2.039 -10.124 1.00 82.69 81 PHE A CA 1
ATOM 657 C C . PHE A 1 81 ? -2.977 2.941 -11.245 1.00 82.69 81 PHE A C 1
ATOM 659 O O . PHE A 1 81 ? -3.175 4.154 -11.183 1.00 82.69 81 PHE A O 1
ATOM 666 N N . ASN A 1 82 ? -2.377 2.363 -12.288 1.00 77.88 82 ASN A N 1
ATOM 667 C CA . ASN A 1 82 ? -1.778 3.099 -13.398 1.00 77.88 82 ASN A CA 1
ATOM 668 C C . ASN A 1 82 ? -2.646 3.084 -14.674 1.00 77.88 82 ASN A C 1
ATOM 670 O O . ASN A 1 82 ? -2.201 2.672 -15.740 1.00 77.88 82 ASN A O 1
ATOM 674 N N . HIS A 1 83 ? -3.905 3.524 -14.573 1.00 73.56 83 HIS A N 1
ATOM 675 C CA . HIS A 1 83 ? -4.787 3.705 -15.736 1.00 73.56 83 HIS A CA 1
ATOM 676 C C . HIS A 1 83 ? -4.757 5.162 -16.221 1.00 73.56 83 HIS A C 1
ATOM 678 O O . HIS A 1 83 ? -4.841 6.070 -15.394 1.00 73.56 83 HIS A O 1
ATOM 684 N N . GLU A 1 84 ? -4.728 5.398 -17.538 1.00 61.91 84 GLU A N 1
ATOM 685 C CA . GLU A 1 84 ? -4.573 6.719 -18.193 1.00 61.91 84 GLU A CA 1
ATOM 686 C C . GLU A 1 84 ? -5.479 7.834 -17.634 1.00 61.91 84 GLU A C 1
ATOM 688 O O . GLU A 1 84 ? -5.120 9.007 -17.625 1.00 61.91 84 GLU A O 1
ATOM 693 N N . THR A 1 85 ? -6.655 7.480 -17.118 1.00 58.28 85 THR A N 1
ATOM 694 C CA . THR A 1 85 ? -7.636 8.431 -16.571 1.00 58.28 85 THR A CA 1
ATOM 695 C C . THR A 1 85 ? -7.492 8.724 -15.071 1.00 58.28 85 THR A C 1
ATOM 697 O O . THR A 1 85 ? -8.165 9.625 -14.568 1.00 58.28 85 THR A O 1
ATOM 700 N N . ARG A 1 86 ? -6.673 7.969 -14.322 1.00 55.62 86 ARG A N 1
ATOM 701 C CA . ARG A 1 86 ? -6.561 8.060 -12.845 1.00 55.62 86 ARG A CA 1
ATOM 702 C C . ARG A 1 86 ? -5.132 7.984 -12.292 1.00 55.62 86 ARG A C 1
ATOM 704 O O . ARG A 1 86 ? -4.942 8.292 -11.114 1.00 55.62 86 ARG A O 1
ATOM 711 N N . SER A 1 87 ? -4.151 7.613 -13.113 1.00 56.16 87 SER A N 1
ATOM 712 C CA . SER A 1 87 ? -2.782 7.286 -12.695 1.00 56.16 87 SER A CA 1
ATOM 713 C C . SER A 1 87 ? -2.056 8.424 -11.980 1.00 56.16 87 SER A C 1
ATOM 715 O O . SER A 1 87 ? -1.399 8.190 -10.967 1.00 56.16 87 SER A O 1
ATOM 717 N N . SER A 1 88 ? -2.220 9.670 -12.436 1.00 56.28 88 SER A N 1
ATOM 718 C CA . SER A 1 88 ? -1.458 10.805 -11.894 1.00 56.28 88 SER A CA 1
ATOM 719 C C . SER A 1 88 ? -1.818 11.167 -10.450 1.00 56.28 88 SER A C 1
ATOM 721 O O . SER A 1 88 ? -0.957 11.642 -9.716 1.00 56.28 88 SER A O 1
ATOM 723 N N . LYS A 1 89 ? -3.063 10.926 -10.012 1.00 61.69 89 LYS A N 1
ATOM 724 C CA . LYS A 1 89 ? -3.506 11.285 -8.653 1.00 61.69 89 LYS A CA 1
ATOM 725 C C . LYS A 1 89 ? -3.175 10.235 -7.604 1.00 61.69 89 LYS A C 1
ATOM 727 O O . LYS A 1 89 ? -2.962 10.599 -6.454 1.00 61.69 89 LYS A O 1
ATOM 732 N N . PHE A 1 90 ? -3.204 8.955 -7.969 1.00 68.56 90 PHE A N 1
ATOM 733 C CA . PHE A 1 90 ? -2.972 7.885 -7.000 1.00 68.56 90 PHE A CA 1
ATOM 734 C C . PHE A 1 90 ? -1.482 7.641 -6.772 1.00 68.56 90 PHE A C 1
ATOM 736 O O . PHE A 1 90 ? -1.075 7.421 -5.637 1.00 68.56 90 PHE A O 1
ATOM 743 N N . LEU A 1 91 ? -0.677 7.691 -7.837 1.00 72.62 91 LEU A N 1
ATOM 744 C CA . LEU A 1 91 ? 0.735 7.341 -7.742 1.00 72.62 91 LEU A CA 1
ATOM 745 C C . LEU A 1 91 ? 1.598 8.487 -7.206 1.00 72.62 91 LEU A C 1
ATOM 747 O O . LEU A 1 91 ? 2.559 8.183 -6.519 1.00 72.62 91 LEU A O 1
ATOM 751 N N . GLY A 1 92 ? 1.256 9.764 -7.439 1.00 79.50 92 GLY A N 1
ATOM 752 C CA . GLY A 1 92 ? 1.956 10.916 -6.839 1.00 79.50 92 GLY A CA 1
ATOM 753 C C . GLY A 1 92 ? 3.484 10.750 -6.800 1.00 79.50 92 GLY A C 1
ATOM 754 O O . GLY A 1 92 ? 4.094 10.415 -7.815 1.00 79.50 92 GLY A O 1
ATOM 755 N N . ASP A 1 93 ? 4.072 10.885 -5.607 1.00 79.62 93 ASP A N 1
ATOM 756 C CA . ASP A 1 93 ? 5.512 10.711 -5.344 1.00 79.62 93 ASP A CA 1
ATOM 757 C C . ASP A 1 93 ? 6.022 9.274 -5.591 1.00 79.62 93 ASP A C 1
ATOM 759 O O . ASP A 1 93 ? 7.196 9.060 -5.887 1.00 79.62 93 ASP A O 1
ATOM 763 N N . MET A 1 94 ? 5.149 8.261 -5.529 1.00 84.81 94 MET A N 1
ATOM 764 C CA . MET A 1 94 ? 5.516 6.865 -5.811 1.00 84.81 94 MET A CA 1
ATOM 765 C C . MET A 1 94 ? 5.883 6.655 -7.280 1.00 84.81 94 MET A C 1
ATOM 767 O O . MET A 1 94 ? 6.622 5.720 -7.589 1.00 84.81 94 MET A O 1
ATOM 771 N N . LYS A 1 95 ? 5.377 7.502 -8.185 1.00 86.62 95 LYS A N 1
ATOM 772 C CA . LYS A 1 95 ? 5.669 7.414 -9.619 1.00 86.62 95 LYS A CA 1
ATOM 773 C C . LYS A 1 95 ? 7.169 7.539 -9.884 1.00 86.62 95 LYS A C 1
ATOM 775 O O . LYS A 1 95 ? 7.748 6.667 -10.523 1.00 86.62 95 LYS A O 1
ATOM 780 N N . GLU A 1 96 ? 7.798 8.579 -9.347 1.00 88.50 96 GLU A N 1
ATOM 781 C CA . GLU A 1 96 ? 9.227 8.830 -9.552 1.00 88.50 96 GLU A CA 1
ATOM 782 C C . GLU A 1 96 ? 10.086 7.714 -8.936 1.00 88.50 96 GLU A C 1
ATOM 784 O O . GLU A 1 96 ? 11.036 7.226 -9.552 1.00 88.50 96 GLU A O 1
ATOM 789 N N . ILE A 1 97 ? 9.710 7.244 -7.742 1.00 91.00 97 ILE A N 1
ATOM 790 C CA . ILE A 1 97 ? 10.379 6.125 -7.065 1.00 91.00 97 ILE A CA 1
ATOM 791 C C . ILE A 1 97 ? 10.316 4.855 -7.928 1.00 91.00 97 ILE A C 1
ATOM 793 O O . ILE A 1 97 ? 11.322 4.153 -8.077 1.00 91.00 97 ILE A O 1
ATOM 797 N N . ALA A 1 98 ? 9.145 4.560 -8.497 1.00 90.81 98 ALA A N 1
ATOM 798 C CA . ALA A 1 98 ? 8.930 3.403 -9.356 1.00 90.81 98 ALA A CA 1
ATOM 799 C C . ALA A 1 98 ? 9.747 3.491 -10.651 1.00 90.81 98 ALA A C 1
ATOM 801 O O . ALA A 1 98 ? 10.468 2.550 -10.982 1.00 90.81 98 ALA A O 1
ATOM 802 N N . GLU A 1 99 ? 9.694 4.624 -11.351 1.00 89.50 99 GLU A N 1
ATOM 803 C CA . GLU A 1 99 ? 10.431 4.846 -12.601 1.00 89.50 99 GLU A CA 1
ATOM 804 C C . GLU A 1 99 ? 11.943 4.721 -12.386 1.00 89.50 99 GLU A C 1
ATOM 806 O O . GLU A 1 99 ? 12.624 3.997 -13.117 1.00 89.50 99 GLU A O 1
ATOM 811 N N . ASN A 1 100 ? 12.470 5.324 -11.317 1.00 92.75 100 ASN A N 1
ATOM 812 C CA . ASN A 1 100 ? 13.879 5.193 -10.950 1.00 92.75 100 ASN A CA 1
ATOM 813 C C . ASN A 1 100 ? 14.265 3.738 -10.657 1.00 92.75 100 ASN A C 1
ATOM 815 O O . ASN A 1 100 ? 15.326 3.272 -11.081 1.00 92.75 100 ASN A O 1
ATOM 819 N N . ARG A 1 101 ? 13.402 2.982 -9.969 1.00 92.12 101 ARG A N 1
ATOM 820 C CA . ARG A 1 101 ? 13.655 1.565 -9.697 1.00 92.12 101 ARG A CA 1
ATOM 821 C C . ARG A 1 101 ? 13.636 0.723 -10.972 1.00 92.12 101 ARG A C 1
ATOM 823 O O . ARG A 1 101 ? 14.508 -0.135 -11.115 1.00 92.12 101 ARG A O 1
ATOM 830 N N . ILE A 1 102 ? 12.692 0.963 -11.880 1.00 91.56 102 ILE A N 1
ATOM 831 C CA . ILE A 1 102 ? 12.600 0.267 -13.171 1.00 91.56 102 ILE A CA 1
ATOM 832 C C . ILE A 1 102 ? 13.871 0.512 -13.987 1.00 91.56 102 ILE A C 1
ATOM 834 O O . ILE A 1 102 ? 14.501 -0.457 -14.409 1.00 91.56 102 ILE A O 1
ATOM 838 N N . ARG A 1 103 ? 14.322 1.769 -14.113 1.00 91.00 103 ARG A N 1
ATOM 839 C CA . ARG A 1 103 ? 15.581 2.116 -14.803 1.00 91.00 103 ARG A CA 1
ATOM 840 C C . ARG A 1 103 ? 16.779 1.348 -14.241 1.00 91.00 103 ARG A C 1
ATOM 842 O O . ARG A 1 103 ? 17.560 0.777 -14.998 1.00 91.00 103 ARG A O 1
ATOM 849 N N . LEU A 1 104 ? 16.902 1.274 -12.913 1.00 91.31 104 LEU A N 1
ATOM 850 C CA . LEU A 1 104 ? 17.981 0.527 -12.254 1.00 91.31 104 LEU A CA 1
ATOM 851 C C . LEU A 1 104 ? 17.916 -0.981 -12.530 1.00 91.31 104 LEU A C 1
ATOM 853 O O . LEU A 1 104 ? 18.955 -1.617 -12.708 1.00 91.31 104 LEU A O 1
ATOM 857 N N . VAL A 1 105 ? 16.715 -1.564 -12.549 1.00 89.25 105 VAL A N 1
ATOM 858 C CA . VAL A 1 105 ? 16.526 -2.990 -12.852 1.00 89.25 105 VAL A CA 1
ATOM 859 C C . VAL A 1 105 ? 16.876 -3.281 -14.308 1.00 89.25 105 VAL A C 1
ATOM 861 O O . VAL A 1 105 ? 17.620 -4.225 -14.557 1.00 89.25 105 VAL A O 1
ATOM 864 N N . VAL A 1 106 ? 16.410 -2.458 -15.249 1.00 87.19 106 VAL A N 1
ATOM 865 C CA . VAL A 1 106 ? 16.718 -2.600 -16.680 1.00 87.19 106 VAL A CA 1
ATOM 866 C C . VAL A 1 106 ? 18.220 -2.497 -16.920 1.00 87.19 106 VAL A C 1
ATOM 868 O O . VAL A 1 106 ? 18.798 -3.401 -17.520 1.00 87.19 106 VAL A O 1
ATOM 871 N N . LYS A 1 107 ? 18.873 -1.468 -16.364 1.00 88.38 107 LYS A N 1
ATOM 872 C CA . LYS A 1 107 ? 20.329 -1.305 -16.451 1.00 88.38 107 LYS A CA 1
ATOM 873 C C . LYS A 1 107 ? 21.064 -2.552 -15.955 1.00 88.38 107 LYS A C 1
ATOM 875 O O . LYS A 1 107 ? 21.950 -3.062 -16.630 1.00 88.38 107 LYS A O 1
ATOM 880 N N . ARG A 1 108 ? 20.650 -3.090 -14.806 1.00 85.62 108 ARG A N 1
ATOM 881 C CA . ARG A 1 108 ? 21.244 -4.308 -14.246 1.00 85.62 108 ARG A CA 1
ATOM 882 C C . ARG A 1 108 ? 21.022 -5.538 -15.130 1.00 85.62 108 ARG A C 1
ATOM 884 O O . ARG A 1 108 ? 21.909 -6.377 -15.214 1.00 85.62 108 ARG A O 1
ATOM 891 N N . ILE A 1 109 ? 19.851 -5.679 -15.751 1.00 84.00 109 ILE A N 1
ATOM 892 C CA . ILE A 1 109 ? 19.576 -6.783 -16.682 1.00 84.00 109 ILE A CA 1
ATOM 893 C C . ILE A 1 109 ? 20.511 -6.687 -17.893 1.00 84.00 109 ILE A C 1
ATOM 895 O O . ILE A 1 109 ? 21.133 -7.685 -18.240 1.00 84.00 109 ILE A O 1
ATOM 899 N N . MET A 1 110 ? 20.673 -5.492 -18.468 1.00 81.56 110 MET A N 1
ATOM 900 C CA . MET A 1 110 ? 21.586 -5.248 -19.594 1.00 81.56 110 MET A CA 1
ATOM 901 C C . MET A 1 110 ? 23.055 -5.534 -19.242 1.00 81.56 110 MET A C 1
ATOM 903 O O . MET A 1 110 ? 23.801 -6.044 -20.071 1.00 81.56 110 MET A O 1
ATOM 907 N N . GLU A 1 111 ? 23.474 -5.241 -18.008 1.00 83.00 111 GLU A N 1
ATOM 908 C CA . GLU A 1 111 ? 24.821 -5.559 -17.511 1.00 83.00 111 GLU A CA 1
ATOM 909 C C . GLU A 1 111 ? 25.045 -7.068 -17.304 1.00 83.00 111 GLU A C 1
ATOM 911 O O . GLU A 1 111 ? 26.162 -7.555 -17.480 1.00 83.00 111 GLU A O 1
ATOM 916 N N . LEU A 1 112 ? 24.007 -7.810 -16.903 1.00 80.94 112 LEU A N 1
ATOM 917 C CA . LEU A 1 112 ? 24.085 -9.251 -16.632 1.00 80.94 112 LEU A CA 1
ATOM 918 C C . LEU A 1 112 ? 23.946 -10.106 -17.896 1.00 80.94 112 LEU A C 1
ATOM 920 O O . LEU A 1 112 ? 24.503 -11.202 -17.942 1.00 80.94 112 LEU A O 1
ATOM 924 N N . ASP A 1 113 ? 23.222 -9.616 -18.900 1.00 70.69 113 ASP A N 1
ATOM 925 C CA . ASP A 1 113 ? 23.082 -10.259 -20.202 1.00 70.69 113 ASP A CA 1
ATOM 926 C C . ASP A 1 113 ? 23.148 -9.213 -21.334 1.00 70.69 113 ASP A C 1
ATOM 928 O O . ASP A 1 113 ? 22.126 -8.632 -21.718 1.00 70.69 113 ASP A O 1
ATOM 932 N N . PRO A 1 114 ? 24.343 -8.994 -21.917 1.00 60.81 114 PRO A N 1
ATOM 933 C CA . PRO A 1 114 ? 24.531 -8.054 -23.020 1.00 60.81 114 PRO A CA 1
ATOM 934 C C . PRO A 1 114 ? 23.719 -8.408 -24.276 1.00 60.81 114 PRO A C 1
ATOM 936 O O . PRO A 1 114 ? 23.527 -7.554 -25.140 1.00 60.81 114 PRO A O 1
ATOM 939 N N . SER A 1 115 ? 23.239 -9.653 -24.406 1.00 60.84 115 SER A N 1
ATOM 940 C CA . SER A 1 115 ? 22.469 -10.097 -25.576 1.00 60.84 115 SER A CA 1
ATOM 941 C C . SER A 1 115 ? 21.025 -9.580 -25.582 1.00 60.84 115 SER A C 1
ATOM 943 O O . SER A 1 115 ? 20.425 -9.453 -26.651 1.00 60.84 115 SER A O 1
ATOM 945 N N . VAL A 1 116 ? 20.495 -9.174 -24.420 1.00 58.22 116 VAL A N 1
ATOM 946 C CA . VAL A 1 116 ? 19.184 -8.508 -24.293 1.00 58.22 116 VAL A CA 1
ATOM 947 C C . VAL A 1 116 ? 19.208 -7.108 -24.931 1.00 58.22 116 VAL A C 1
ATOM 949 O O . VAL A 1 116 ? 18.168 -6.589 -25.331 1.00 58.22 116 VAL A O 1
ATOM 952 N N . GLY A 1 117 ? 20.397 -6.521 -25.120 1.00 51.16 117 GLY A N 1
ATOM 953 C CA . GLY A 1 117 ? 20.596 -5.221 -25.767 1.00 51.16 117 GLY A CA 1
ATOM 954 C C . GLY A 1 117 ? 20.544 -5.210 -27.303 1.00 51.16 117 GLY A C 1
ATOM 955 O O . GLY A 1 117 ? 20.719 -4.145 -27.882 1.00 51.16 117 GLY A O 1
ATOM 956 N N . ILE A 1 118 ? 20.322 -6.346 -27.985 1.00 48.81 118 ILE A N 1
ATOM 957 C CA . ILE A 1 118 ? 20.462 -6.450 -29.462 1.00 48.81 118 ILE A CA 1
ATOM 958 C C . ILE A 1 118 ? 19.136 -6.802 -30.184 1.00 48.81 118 ILE A C 1
ATOM 960 O O . ILE A 1 118 ? 19.116 -7.027 -31.390 1.00 48.81 118 ILE A O 1
ATOM 964 N N . GLN A 1 119 ? 17.984 -6.797 -29.500 1.00 44.69 119 GLN A N 1
ATOM 965 C CA . GLN A 1 119 ? 16.665 -6.923 -30.163 1.00 44.69 119 GLN A CA 1
ATOM 966 C C . GLN A 1 119 ? 15.803 -5.652 -30.128 1.00 44.69 119 GLN A C 1
ATOM 968 O O . GLN A 1 119 ? 14.645 -5.682 -30.544 1.00 44.69 119 GLN A O 1
ATOM 973 N N . ALA A 1 120 ? 16.369 -4.515 -29.720 1.00 45.38 120 ALA A N 1
ATOM 974 C CA . ALA A 1 120 ? 15.835 -3.216 -30.109 1.00 45.38 120 ALA A CA 1
ATOM 975 C C . ALA A 1 120 ? 16.333 -2.923 -31.534 1.00 45.38 120 ALA A C 1
ATOM 977 O O . ALA A 1 120 ? 17.521 -2.719 -31.750 1.00 45.38 120 ALA A O 1
ATOM 978 N N . SER A 1 121 ? 15.417 -3.047 -32.499 1.00 39.56 121 SER A N 1
ATOM 979 C CA . SER A 1 121 ? 15.521 -2.718 -33.928 1.00 39.56 121 SER A CA 1
ATOM 980 C C . SER A 1 121 ? 16.867 -2.154 -34.407 1.00 39.56 121 SER A C 1
ATOM 982 O O . SER A 1 121 ? 17.215 -1.007 -34.139 1.00 39.56 121 SER A O 1
ATOM 984 N N . SER A 1 122 ? 17.576 -2.938 -35.218 1.00 36.34 122 SER A N 1
ATOM 985 C CA . SER A 1 122 ? 18.758 -2.519 -35.970 1.00 36.34 122 SER A CA 1
ATOM 986 C C . SER A 1 122 ? 18.415 -1.447 -37.014 1.00 36.34 122 SER A C 1
ATOM 988 O O . SER A 1 122 ? 18.224 -1.752 -38.187 1.00 36.34 122 SER A O 1
ATOM 990 N N . THR A 1 123 ? 18.340 -0.201 -36.573 1.00 43.72 123 THR A N 1
ATOM 991 C CA . THR A 1 123 ? 18.572 1.022 -37.348 1.00 43.72 123 THR A CA 1
ATOM 992 C C . THR A 1 123 ? 18.624 2.133 -36.322 1.00 43.72 123 THR A C 1
ATOM 994 O O . THR A 1 123 ? 17.564 2.513 -35.852 1.00 43.72 123 THR A O 1
ATOM 997 N N . ILE A 1 124 ? 19.818 2.598 -35.965 1.00 39.75 124 ILE A N 1
ATOM 998 C CA . ILE A 1 124 ? 20.161 3.998 -35.675 1.00 39.75 124 ILE A CA 1
ATOM 999 C C . ILE A 1 124 ? 21.684 3.999 -35.497 1.00 39.75 124 ILE A C 1
ATOM 1001 O O . ILE A 1 124 ? 22.230 3.549 -34.492 1.00 39.75 124 ILE A O 1
ATOM 1005 N N . ASP A 1 125 ? 22.369 4.439 -36.550 1.00 42.41 125 ASP A N 1
ATOM 1006 C CA . ASP A 1 125 ? 23.695 5.025 -36.418 1.00 42.41 125 ASP A CA 1
ATOM 1007 C C . ASP A 1 125 ? 23.564 6.336 -35.632 1.00 42.41 125 ASP A C 1
ATOM 1009 O O . ASP A 1 125 ? 22.650 7.121 -35.889 1.00 42.41 125 ASP A O 1
ATOM 1013 N N . SER A 1 126 ? 24.593 6.636 -34.837 1.00 38.50 126 SER A N 1
ATOM 1014 C CA . SER A 1 126 ? 24.943 7.954 -34.268 1.00 38.50 126 SER A CA 1
ATOM 1015 C C . SER A 1 126 ? 24.424 8.264 -32.856 1.00 38.50 126 SER A C 1
ATOM 1017 O O . SER A 1 126 ? 23.417 8.930 -32.656 1.00 38.50 126 SER A O 1
ATOM 1019 N N . GLU A 1 127 ? 25.221 7.851 -31.868 1.00 49.53 127 GLU A N 1
ATOM 1020 C CA . GLU A 1 127 ? 25.737 8.688 -30.771 1.00 49.53 127 GLU A CA 1
ATOM 1021 C C . GLU A 1 127 ? 24.933 9.967 -30.426 1.00 49.53 127 GLU A C 1
ATOM 1023 O O . GLU A 1 127 ? 25.318 11.057 -30.857 1.00 49.53 127 GLU A O 1
ATOM 1028 N N . ARG A 1 128 ? 23.861 9.845 -29.612 1.00 46.09 128 ARG A N 1
ATOM 1029 C CA . ARG A 1 128 ? 23.379 10.871 -28.638 1.00 46.09 128 ARG A CA 1
ATOM 1030 C C . ARG A 1 128 ? 22.109 10.535 -27.816 1.00 46.09 128 ARG A C 1
ATOM 1032 O O . ARG A 1 128 ? 21.716 11.370 -27.007 1.00 46.09 128 ARG A O 1
ATOM 1039 N N . GLU A 1 129 ? 21.491 9.359 -27.941 1.00 45.81 129 GLU A N 1
ATOM 1040 C CA . GLU A 1 129 ? 20.097 9.113 -27.491 1.00 45.81 129 GLU A CA 1
ATOM 1041 C C . GLU A 1 129 ? 19.922 8.134 -26.300 1.00 45.81 129 GLU A C 1
ATOM 1043 O O . GLU A 1 129 ? 19.125 7.197 -26.364 1.00 45.81 129 GLU A O 1
ATOM 1048 N N . ASP A 1 130 ? 20.630 8.319 -25.180 1.00 52.75 130 ASP A N 1
ATOM 1049 C CA . ASP A 1 130 ? 20.497 7.388 -24.033 1.00 52.75 130 ASP A CA 1
ATOM 1050 C C . ASP A 1 130 ? 19.268 7.640 -23.128 1.00 52.75 130 ASP A C 1
ATOM 1052 O O . ASP A 1 130 ? 18.914 6.773 -22.331 1.00 52.75 130 ASP A O 1
ATOM 1056 N N . ASN A 1 131 ? 18.578 8.784 -23.246 1.00 53.28 131 ASN A N 1
ATOM 1057 C CA . ASN A 1 131 ? 17.344 9.051 -22.481 1.00 53.28 131 ASN A CA 1
ATOM 1058 C C . ASN A 1 131 ? 16.062 8.731 -23.267 1.00 53.28 131 ASN A C 1
ATOM 1060 O O . ASN A 1 131 ? 15.134 8.158 -22.699 1.00 53.28 131 ASN A O 1
ATOM 1064 N N . ASP A 1 132 ? 16.024 9.025 -24.569 1.00 55.19 132 ASP A N 1
ATOM 1065 C CA . ASP A 1 132 ? 14.795 8.906 -25.367 1.00 55.19 132 ASP A CA 1
ATOM 1066 C C . ASP A 1 132 ? 14.381 7.439 -25.602 1.00 55.19 132 ASP A C 1
ATOM 1068 O O . ASP A 1 132 ? 13.194 7.123 -25.687 1.00 55.19 132 ASP A O 1
ATOM 1072 N N . ASN A 1 133 ? 15.344 6.510 -25.602 1.00 55.44 133 ASN A N 1
ATOM 1073 C CA . ASN A 1 133 ? 15.086 5.078 -25.793 1.00 55.44 133 ASN A CA 1
ATOM 1074 C C . ASN A 1 133 ? 14.350 4.414 -24.616 1.00 55.44 133 ASN A C 1
ATOM 1076 O O . ASN A 1 133 ? 13.588 3.464 -24.811 1.00 55.44 133 ASN A O 1
ATOM 1080 N N . ILE A 1 134 ? 14.555 4.895 -23.385 1.00 57.41 134 ILE A N 1
ATOM 1081 C CA . ILE A 1 134 ? 13.898 4.327 -22.196 1.00 57.41 134 ILE A CA 1
ATOM 1082 C C . ILE A 1 134 ? 12.445 4.790 -22.124 1.00 57.41 134 ILE A C 1
ATOM 1084 O O . ILE A 1 134 ? 11.554 3.977 -21.868 1.00 57.41 134 ILE A O 1
ATOM 1088 N N . ASP A 1 135 ? 12.204 6.073 -22.377 1.00 63.06 135 ASP A N 1
ATOM 1089 C CA . ASP A 1 135 ? 10.857 6.636 -22.346 1.00 63.06 135 ASP A CA 1
ATOM 1090 C C . ASP A 1 135 ? 10.002 6.043 -23.479 1.00 63.06 135 ASP A C 1
ATOM 1092 O O . ASP A 1 135 ? 8.863 5.633 -23.244 1.00 63.06 135 ASP A O 1
ATOM 1096 N N . GLN A 1 136 ? 10.588 5.831 -24.664 1.00 62.91 136 GLN A N 1
ATOM 1097 C CA . GLN A 1 136 ? 9.915 5.165 -25.780 1.00 62.91 136 GLN A CA 1
ATOM 1098 C C . GLN A 1 136 ? 9.582 3.690 -25.486 1.00 62.91 136 GLN A C 1
ATOM 1100 O O . GLN A 1 136 ? 8.508 3.211 -25.854 1.00 62.91 136 GLN A O 1
ATOM 1105 N N . PHE A 1 137 ? 10.457 2.960 -24.785 1.00 66.06 137 PHE A N 1
ATOM 1106 C CA . PHE A 1 137 ? 10.175 1.585 -24.359 1.00 66.06 137 PHE A CA 1
ATOM 1107 C C . PHE A 1 137 ? 9.013 1.518 -23.356 1.00 66.06 137 PHE A C 1
ATOM 1109 O O . PHE A 1 137 ? 8.129 0.666 -23.481 1.00 66.06 137 PHE A O 1
ATOM 1116 N N . ILE A 1 138 ? 8.986 2.432 -22.381 1.00 68.81 138 ILE A N 1
ATOM 1117 C CA . ILE A 1 138 ? 7.908 2.513 -21.386 1.00 68.81 138 ILE A CA 1
ATOM 1118 C C . ILE A 1 138 ? 6.576 2.847 -22.071 1.00 68.81 138 ILE A C 1
ATOM 1120 O O . ILE A 1 138 ? 5.569 2.194 -21.794 1.00 68.81 138 ILE A O 1
ATOM 1124 N N . GLU A 1 139 ? 6.563 3.801 -23.004 1.00 71.44 139 GLU A N 1
ATOM 1125 C CA . GLU A 1 139 ? 5.359 4.164 -23.759 1.00 71.44 139 GLU A CA 1
ATOM 1126 C C . GLU A 1 139 ? 4.826 3.006 -24.615 1.00 71.44 139 GLU A C 1
ATOM 1128 O O . GLU A 1 139 ? 3.619 2.743 -24.622 1.00 71.44 139 GLU A O 1
ATOM 1133 N N . LEU A 1 140 ? 5.710 2.265 -25.290 1.00 68.50 140 LEU A N 1
ATOM 1134 C CA . LEU A 1 140 ? 5.327 1.121 -26.119 1.00 68.50 140 LEU A CA 1
ATOM 1135 C C . LEU A 1 140 ? 4.725 -0.021 -25.293 1.00 68.50 140 LEU A C 1
ATOM 1137 O O . LEU A 1 140 ? 3.724 -0.615 -25.703 1.00 68.50 140 LEU A O 1
ATOM 1141 N N . GLU A 1 141 ? 5.284 -0.313 -24.120 1.00 70.94 141 GLU A N 1
ATOM 1142 C CA . GLU A 1 141 ? 4.795 -1.405 -23.276 1.00 70.94 141 GLU A CA 1
ATOM 1143 C C . GLU A 1 141 ? 3.475 -1.045 -22.571 1.00 70.94 141 GLU A C 1
ATOM 1145 O O . GLU A 1 141 ? 2.581 -1.889 -22.438 1.00 70.94 141 GLU A O 1
ATOM 1150 N N . VAL A 1 142 ? 3.284 0.226 -22.197 1.00 70.06 142 VAL A N 1
ATOM 1151 C CA . VAL A 1 142 ? 1.991 0.736 -21.706 1.00 70.06 142 VAL A CA 1
ATOM 1152 C C . VAL A 1 142 ? 0.923 0.643 -22.804 1.00 70.06 142 VAL A C 1
ATOM 1154 O O . VAL A 1 142 ? -0.174 0.131 -22.559 1.00 70.06 142 VAL A O 1
ATOM 1157 N N . ALA A 1 143 ? 1.249 1.041 -24.038 1.00 67.75 143 ALA A N 1
ATOM 1158 C CA . ALA A 1 143 ? 0.331 0.968 -25.175 1.00 67.75 143 ALA A CA 1
ATOM 1159 C C . ALA A 1 143 ? -0.033 -0.480 -25.559 1.00 67.75 143 ALA A C 1
ATOM 1161 O O . ALA A 1 143 ? -1.192 -0.777 -25.883 1.00 67.75 143 ALA A O 1
ATOM 1162 N N . ARG A 1 144 ? 0.928 -1.409 -25.485 1.00 69.56 144 ARG A N 1
ATOM 1163 C CA . ARG A 1 144 ? 0.710 -2.839 -25.754 1.00 69.56 144 ARG A CA 1
ATOM 1164 C C . ARG A 1 144 ? -0.298 -3.442 -24.776 1.00 69.56 144 ARG A C 1
ATOM 1166 O O . ARG A 1 144 ? -1.287 -4.041 -25.203 1.00 69.56 144 ARG A O 1
ATOM 1173 N N . ASN A 1 145 ? -0.120 -3.181 -23.482 1.00 62.34 145 ASN A N 1
ATOM 1174 C CA . ASN A 1 145 ? -1.018 -3.664 -22.431 1.00 62.34 145 ASN A CA 1
ATOM 1175 C C . ASN A 1 145 ? -2.429 -3.044 -22.521 1.00 62.34 145 ASN A C 1
ATOM 1177 O O . ASN A 1 145 ? -3.434 -3.735 -22.313 1.00 62.34 145 ASN A O 1
ATOM 1181 N N . ALA A 1 146 ? -2.542 -1.770 -22.910 1.00 63.81 146 ALA A N 1
ATOM 1182 C CA . ALA A 1 146 ? -3.835 -1.120 -23.149 1.00 63.81 146 ALA A CA 1
ATOM 1183 C C . ALA A 1 146 ? -4.595 -1.743 -24.341 1.00 63.81 146 ALA A C 1
ATOM 1185 O O . ALA A 1 146 ? -5.818 -1.923 -24.299 1.00 63.81 146 ALA A O 1
ATOM 1186 N N . THR A 1 147 ? -3.871 -2.134 -25.393 1.00 61.47 147 THR A N 1
ATOM 1187 C CA . THR A 1 147 ? -4.448 -2.726 -26.610 1.00 61.47 147 THR A CA 1
ATOM 1188 C C . THR A 1 147 ? -4.905 -4.171 -26.389 1.00 61.47 147 THR A C 1
ATOM 1190 O O . THR A 1 147 ? -5.978 -4.563 -26.857 1.00 61.47 147 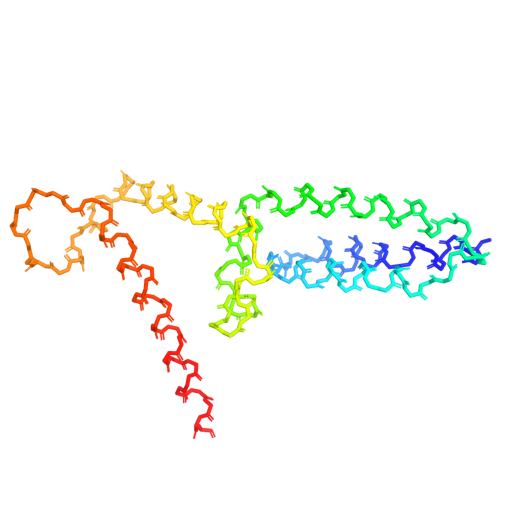THR A O 1
ATOM 1193 N N . GLU A 1 148 ? -4.149 -4.958 -25.620 1.00 57.59 148 GLU A N 1
ATOM 1194 C CA . GLU A 1 148 ? -4.543 -6.317 -25.221 1.00 57.59 148 GLU A CA 1
ATOM 1195 C C . GLU A 1 148 ? -5.785 -6.318 -24.312 1.00 57.59 148 GLU A C 1
ATOM 1197 O O . GLU A 1 148 ? -6.645 -7.194 -24.428 1.00 57.59 148 GLU A O 1
ATOM 1202 N N . THR A 1 149 ? -5.949 -5.283 -23.483 1.00 55.22 149 THR A N 1
ATOM 1203 C CA . THR A 1 149 ? -7.133 -5.105 -22.625 1.00 55.22 149 THR A CA 1
ATOM 1204 C C . THR A 1 149 ? -8.389 -4.743 -23.434 1.00 55.22 149 THR A C 1
ATOM 1206 O O . THR A 1 149 ? -9.478 -5.243 -23.140 1.00 55.22 149 THR A O 1
ATOM 1209 N N . ARG A 1 150 ? -8.254 -3.949 -24.510 1.00 54.09 150 ARG A N 1
ATOM 1210 C CA . ARG A 1 150 ? -9.358 -3.646 -25.448 1.00 54.09 150 ARG A CA 1
ATOM 1211 C C . ARG A 1 150 ? -9.809 -4.856 -26.263 1.00 54.09 150 ARG A C 1
ATOM 1213 O O . ARG A 1 150 ? -10.998 -4.994 -26.520 1.00 54.09 150 ARG A O 1
ATOM 1220 N N . ARG A 1 151 ? -8.894 -5.748 -26.653 1.00 55.47 151 ARG A N 1
ATOM 1221 C CA . ARG A 1 151 ? -9.267 -6.976 -27.379 1.00 55.47 151 ARG A CA 1
ATOM 1222 C C . ARG A 1 151 ? -10.059 -7.959 -26.515 1.00 55.47 151 ARG A C 1
ATOM 1224 O O . ARG A 1 151 ? -10.906 -8.655 -27.045 1.00 55.47 151 ARG A O 1
ATOM 1231 N N . ARG A 1 152 ? -9.844 -7.973 -25.196 1.00 54.62 152 ARG A N 1
ATOM 1232 C CA . ARG A 1 152 ? -10.572 -8.847 -24.255 1.00 54.62 152 ARG A CA 1
ATOM 1233 C C . ARG A 1 152 ? -11.937 -8.320 -23.798 1.00 54.62 152 ARG A C 1
ATOM 1235 O O . ARG A 1 152 ? -12.617 -9.013 -23.057 1.00 54.62 152 ARG A O 1
ATOM 1242 N N . THR A 1 153 ? -12.314 -7.098 -24.173 1.00 53.62 153 THR A N 1
ATOM 1243 C CA . THR A 1 153 ? -13.595 -6.469 -23.784 1.00 53.62 153 THR A CA 1
ATOM 1244 C C . THR A 1 153 ? -14.606 -6.385 -24.933 1.00 53.62 153 THR A C 1
ATOM 1246 O O . THR A 1 153 ? -15.689 -5.838 -24.741 1.00 53.62 153 THR A O 1
ATOM 1249 N N . ILE A 1 154 ? -14.252 -6.900 -26.116 1.00 53.88 154 ILE A N 1
ATOM 1250 C CA . ILE A 1 154 ? -15.093 -6.907 -27.328 1.00 53.88 154 ILE A CA 1
ATOM 1251 C C . ILE A 1 154 ? -15.591 -8.331 -27.676 1.00 53.88 154 ILE A C 1
ATOM 1253 O O . ILE A 1 154 ? -16.450 -8.466 -28.544 1.00 53.88 154 ILE A O 1
ATOM 1257 N N . ASP A 1 155 ? -15.134 -9.356 -26.950 1.00 43.72 155 ASP A N 1
ATOM 1258 C CA . ASP A 1 155 ? -15.709 -10.714 -26.941 1.00 43.72 155 ASP A CA 1
ATOM 1259 C C . ASP A 1 155 ? -16.580 -10.916 -25.688 1.00 43.72 155 ASP A C 1
ATOM 1261 O O . ASP A 1 155 ? -17.603 -11.635 -25.783 1.00 43.72 155 ASP A O 1
#

pLDDT: mean 75.57, std 15.48, range [36.34, 92.75]

InterPro domains:
  IPR012337 Ribonuclease H-like superfamily [SSF53098] (7-117)

Foldseek 3Di:
DVLVCQLCVLVCCLVPVAVPPPDHQLQVNVVSLVVSLVSLVPDDCVVRVSSVVVNVVSVVVVVVSLLDLVSLLSQCPDCVQPPPVHNCPRSPVSPVSNLVVVVVVVVVVCVVDVVVVPPPDPDDDDDDDPPVVSVVVVVVVVVVVVVVVVVVVVD